Protein AF-A0AAW9X819-F1 (afdb_monomer_lite)

Radius of gyration: 40.04 Å; chains: 1; bounding box: 74×42×101 Å

InterPro domains:
  IPR003481 Flagellar hook-associated protein 2, N-terminal [PF02465] (11-106)
  IPR040026 Flagellar hook-associated protein 2 [PTHR30288] (1-108)

Foldseek 3Di:
DDDPDDPPDDPPDDVVVVVVVVVVVVVVVCVVVVVVVVVVVVVVVVVVVVVVVVVVVVVVVVVVPDLFVVQADDDDDPDPPDDDHDTSPDDDDDDDDDDDDDDDDDDDD

Structure (mmCIF, N/CA/C/O backbone):
data_AF-A0AAW9X819-F1
#
_entry.id   AF-A0AAW9X819-F1
#
loop_
_atom_site.group_PDB
_atom_site.id
_atom_site.type_symbol
_atom_site.label_atom_id
_atom_site.label_alt_id
_atom_site.label_comp_id
_atom_site.label_asym_id
_a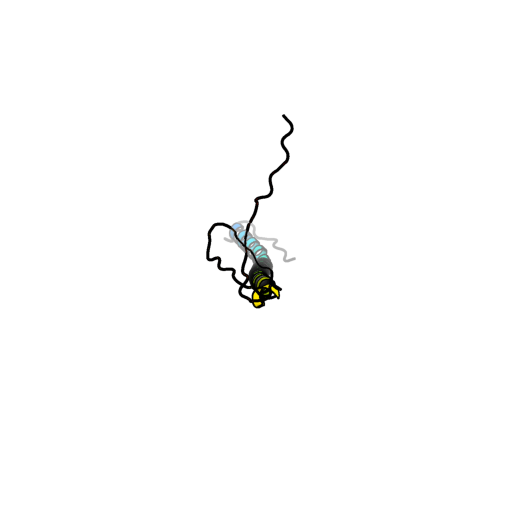tom_site.label_entity_id
_atom_site.label_seq_id
_atom_site.pdbx_PDB_ins_code
_atom_site.Cartn_x
_atom_site.Cartn_y
_atom_site.Cartn_z
_atom_site.occupancy
_atom_site.B_iso_or_equiv
_atom_site.auth_seq_id
_atom_site.auth_comp_id
_atom_site.auth_asym_id
_atom_site.auth_atom_id
_atom_site.pdbx_PDB_model_num
ATOM 1 N N . MET A 1 1 ? -42.029 4.635 48.718 1.00 41.69 1 MET A N 1
ATOM 2 C CA . MET A 1 1 ? -41.463 5.409 49.844 1.00 41.69 1 MET A CA 1
ATOM 3 C C . MET A 1 1 ? -41.736 4.648 51.127 1.00 41.69 1 MET A C 1
ATOM 5 O O . MET A 1 1 ? -42.843 4.719 51.639 1.00 41.69 1 MET A O 1
ATOM 9 N N . ALA A 1 2 ? -40.773 3.850 51.586 1.00 44.50 2 ALA A N 1
ATOM 10 C CA . ALA A 1 2 ? -40.864 3.212 52.893 1.00 44.50 2 ALA A CA 1
ATOM 11 C C . ALA A 1 2 ? -40.452 4.248 53.945 1.00 44.50 2 ALA A C 1
ATOM 13 O O . ALA A 1 2 ? -39.318 4.720 53.962 1.00 44.50 2 ALA A O 1
ATOM 14 N N . SER A 1 3 ? -41.411 4.662 54.761 1.00 50.62 3 SER A N 1
ATOM 15 C CA . SER A 1 3 ? -41.232 5.548 55.905 1.00 50.62 3 SER A CA 1
ATOM 16 C C . SER A 1 3 ? -40.375 4.867 56.978 1.00 50.62 3 SER A C 1
ATOM 18 O O . SER A 1 3 ? -40.823 3.896 57.586 1.00 50.62 3 SER A O 1
ATOM 20 N N . ILE A 1 4 ? -39.170 5.378 57.246 1.00 50.75 4 ILE A N 1
ATOM 21 C CA . ILE A 1 4 ? -38.367 4.998 58.420 1.00 50.75 4 ILE A CA 1
ATOM 22 C C . ILE A 1 4 ? -38.563 6.097 59.466 1.00 50.75 4 ILE A C 1
ATOM 24 O O . ILE A 1 4 ? -37.903 7.128 59.416 1.00 50.75 4 ILE A O 1
ATOM 28 N N . SER A 1 5 ? -39.525 5.908 60.374 1.00 49.19 5 SER A N 1
ATOM 29 C CA . SER A 1 5 ? -39.942 6.952 61.325 1.00 49.19 5 SER A CA 1
ATOM 30 C C . SER A 1 5 ? -39.484 6.743 62.774 1.00 49.19 5 SER A C 1
ATOM 32 O O . SER A 1 5 ? -39.815 7.585 63.603 1.00 49.19 5 SER A O 1
ATOM 34 N N . THR A 1 6 ? -38.761 5.681 63.150 1.00 57.16 6 THR A N 1
ATOM 35 C CA . THR A 1 6 ? -38.503 5.433 64.592 1.00 57.16 6 THR A CA 1
ATOM 36 C C . THR A 1 6 ? -37.233 4.629 64.904 1.00 57.16 6 THR A C 1
ATOM 38 O O . THR A 1 6 ? -37.302 3.596 65.565 1.00 57.16 6 THR A O 1
ATOM 41 N N . LEU A 1 7 ? -36.049 5.092 64.496 1.00 52.34 7 LEU A N 1
ATOM 42 C CA . LEU A 1 7 ? -34.784 4.565 65.043 1.00 52.34 7 LEU A CA 1
ATOM 43 C C . LEU A 1 7 ? -34.094 5.629 65.901 1.00 52.34 7 LEU A C 1
ATOM 45 O O . LEU A 1 7 ? -33.014 6.121 65.591 1.00 52.34 7 LEU A O 1
ATOM 49 N N . GLY A 1 8 ? -34.776 5.997 66.987 1.00 52.31 8 GLY A N 1
ATOM 50 C CA . GLY A 1 8 ? -34.202 6.751 68.093 1.00 52.31 8 GLY A CA 1
ATOM 51 C C . GLY A 1 8 ? -33.424 5.823 69.028 1.00 52.31 8 GLY A C 1
ATOM 52 O O . GLY A 1 8 ? -33.958 4.818 69.484 1.00 52.31 8 GLY A O 1
ATOM 53 N N . VAL A 1 9 ? -32.158 6.172 69.263 1.00 49.50 9 VAL A N 1
ATOM 54 C CA . VAL A 1 9 ? -31.335 5.900 70.458 1.00 49.50 9 VAL A CA 1
ATOM 55 C C . VAL A 1 9 ? -31.648 4.607 71.240 1.00 49.50 9 VAL A C 1
ATOM 57 O O . VAL A 1 9 ? -32.443 4.597 72.169 1.00 49.50 9 VAL A O 1
ATOM 60 N N . GLY A 1 10 ? -30.971 3.503 70.899 1.00 53.31 10 GLY A N 1
ATOM 61 C CA . GLY A 1 10 ? -30.995 2.266 71.707 1.00 53.31 10 GLY A CA 1
ATOM 62 C C . GLY A 1 10 ? -31.133 0.949 70.937 1.00 53.31 10 GLY A C 1
ATOM 63 O O . GLY A 1 10 ? -31.067 -0.115 71.540 1.00 53.31 10 GLY A O 1
ATOM 64 N N . SER A 1 11 ? -31.285 0.982 69.612 1.00 59.22 11 SER A N 1
ATOM 65 C CA . SER A 1 11 ? -31.549 -0.211 68.789 1.00 59.22 11 SER A CA 1
ATOM 66 C C . SER A 1 11 ? -30.313 -1.031 68.394 1.00 59.22 11 SER A C 1
ATOM 68 O O . SER A 1 11 ? -30.458 -2.055 67.734 1.00 59.22 11 SER A O 1
ATOM 70 N N . GLY A 1 12 ? -29.092 -0.586 68.721 1.00 57.66 12 GLY A N 1
ATOM 71 C CA . GLY A 1 12 ? -27.853 -1.232 68.255 1.00 57.66 12 GLY A CA 1
ATOM 72 C C . GLY A 1 12 ? -27.647 -1.189 66.730 1.00 57.66 12 GLY A C 1
ATOM 73 O O . GLY A 1 12 ? -26.652 -1.705 66.229 1.00 57.66 12 GLY A O 1
ATOM 74 N N . LEU A 1 13 ? -28.561 -0.555 65.987 1.00 58.06 13 LEU A N 1
ATOM 75 C CA . LEU A 1 13 ? -28.473 -0.370 64.544 1.00 58.06 13 LEU A CA 1
ATOM 76 C C . LEU A 1 13 ? -27.568 0.823 64.255 1.00 58.06 13 LEU A C 1
ATOM 78 O O . LEU A 1 13 ? -27.923 1.980 64.479 1.00 58.06 13 LEU A O 1
ATOM 82 N N . ASN A 1 14 ? -26.369 0.514 63.779 1.00 70.44 14 ASN A N 1
ATOM 83 C CA . ASN A 1 14 ? -25.374 1.497 63.399 1.00 70.44 14 ASN A CA 1
ATOM 84 C C . ASN A 1 14 ? -25.839 2.194 62.107 1.00 70.44 14 ASN A C 1
ATOM 86 O O . ASN A 1 14 ? -25.817 1.607 61.025 1.00 70.44 14 ASN A O 1
ATOM 90 N N . LEU A 1 15 ? -26.326 3.432 62.239 1.00 70.44 15 LEU A N 1
ATOM 91 C CA . LEU A 1 15 ? -26.836 4.226 61.117 1.00 70.44 15 LEU A CA 1
ATOM 92 C C . LEU A 1 15 ? -25.807 4.357 59.989 1.00 70.44 15 LEU A C 1
ATOM 94 O O . LEU A 1 15 ? -26.196 4.336 58.825 1.00 70.44 15 LEU A O 1
ATOM 98 N N . SER A 1 16 ? -24.516 4.447 60.325 1.00 74.88 16 SER A N 1
ATOM 99 C CA . SER A 1 16 ? -23.441 4.498 59.334 1.00 74.88 16 SER A CA 1
ATOM 100 C C . SER A 1 16 ? -23.422 3.230 58.486 1.00 74.88 16 SER A C 1
ATOM 102 O O . SER A 1 16 ? -23.373 3.320 57.271 1.00 74.88 16 SER A O 1
ATOM 104 N N . SER A 1 17 ? -23.609 2.051 59.087 1.00 77.94 17 SER A N 1
ATOM 105 C CA . SER A 1 17 ? -23.670 0.781 58.349 1.00 77.94 17 SER A CA 1
ATOM 106 C C . SER A 1 17 ? -24.867 0.690 57.397 1.00 77.94 17 SER A C 1
ATOM 108 O O . SER A 1 17 ? -24.770 0.085 56.330 1.00 77.94 17 SER A O 1
ATOM 110 N N . ILE A 1 18 ? -26.006 1.281 57.767 1.00 78.44 18 ILE A N 1
ATOM 111 C CA . ILE A 1 18 ? -27.196 1.345 56.905 1.00 78.44 18 ILE A CA 1
ATOM 112 C C . ILE A 1 18 ? -26.968 2.336 55.760 1.00 78.44 18 ILE A C 1
ATOM 114 O O . ILE A 1 18 ? -27.326 2.033 54.623 1.00 78.44 18 ILE A O 1
ATOM 118 N N . LEU A 1 19 ? -26.351 3.487 56.045 1.00 82.06 19 LEU A N 1
ATOM 119 C CA . LEU A 1 19 ? -25.978 4.478 55.038 1.00 82.06 19 LEU A CA 1
ATOM 120 C C . LEU A 1 19 ? -24.976 3.889 54.034 1.00 82.06 19 LEU A C 1
ATOM 122 O O . LEU A 1 19 ? -25.216 3.969 52.834 1.00 82.06 19 LEU A O 1
ATOM 126 N N . ASP A 1 20 ? -23.934 3.211 54.519 1.00 84.00 20 ASP A N 1
ATOM 127 C CA . ASP A 1 20 ? -22.930 2.526 53.699 1.00 84.00 20 ASP A CA 1
ATOM 128 C C . ASP A 1 20 ? -23.574 1.440 52.822 1.00 84.00 20 ASP A C 1
ATOM 130 O O . ASP A 1 20 ? -23.260 1.309 51.639 1.00 84.00 20 ASP A O 1
ATOM 134 N N . SER A 1 21 ? -24.521 0.677 53.380 1.00 81.69 21 SER A N 1
ATOM 135 C CA . SER A 1 21 ? -25.259 -0.357 52.641 1.00 81.69 21 SER A CA 1
ATOM 136 C C . SER A 1 21 ? -26.159 0.240 51.555 1.00 81.69 21 SER A C 1
ATOM 138 O O . SER A 1 21 ? -26.269 -0.326 50.466 1.00 81.69 21 SER A O 1
ATOM 140 N N . LEU A 1 22 ? -26.792 1.385 51.831 1.00 82.94 22 LEU A N 1
ATOM 141 C CA . LEU A 1 22 ? -27.634 2.091 50.868 1.00 82.94 22 LEU A CA 1
ATOM 142 C C . LEU A 1 22 ? -26.792 2.726 49.754 1.00 82.94 22 LEU A C 1
ATOM 144 O O . LEU A 1 22 ? -27.139 2.593 48.584 1.00 82.94 22 LEU A O 1
ATOM 148 N N . GLU A 1 23 ? -25.655 3.336 50.097 1.00 85.88 23 GLU A N 1
ATOM 149 C CA . GLU A 1 23 ? -24.704 3.888 49.130 1.00 85.88 23 GLU A CA 1
ATOM 150 C C . GLU A 1 23 ? -24.109 2.787 48.237 1.00 85.88 23 GLU A C 1
ATOM 152 O O . GLU A 1 23 ? -23.995 2.955 47.021 1.00 85.88 23 GLU A O 1
ATOM 157 N N . ALA A 1 24 ? -23.776 1.625 48.805 1.00 84.44 24 ALA A N 1
ATOM 158 C CA . ALA A 1 24 ? -23.304 0.472 48.044 1.00 84.44 24 ALA A CA 1
ATOM 159 C C . ALA A 1 24 ? -24.381 -0.085 47.095 1.00 84.44 24 ALA A C 1
ATOM 161 O O . ALA A 1 24 ? -24.071 -0.440 45.954 1.00 84.44 24 ALA A O 1
ATOM 162 N N . ALA A 1 25 ? -25.644 -0.138 47.530 1.00 82.25 25 ALA A N 1
ATOM 163 C CA . ALA A 1 25 ? -26.766 -0.567 46.696 1.00 82.25 25 ALA A CA 1
ATOM 164 C C . ALA A 1 25 ? -27.038 0.419 45.544 1.00 82.25 25 ALA A C 1
ATOM 166 O O . ALA A 1 25 ? -27.197 -0.004 44.398 1.00 82.25 25 ALA A O 1
ATOM 167 N N . GLU A 1 26 ? -27.003 1.724 45.819 1.00 82.12 26 GLU A N 1
ATOM 168 C CA . GLU A 1 26 ? -27.073 2.787 44.808 1.00 82.12 26 GLU A CA 1
ATOM 169 C C . GLU A 1 26 ? -25.939 2.647 43.778 1.00 82.12 26 GLU A C 1
ATOM 171 O O . GLU A 1 26 ? -26.200 2.556 42.576 1.00 82.12 26 GLU A O 1
ATOM 176 N N . LYS A 1 27 ? -24.684 2.500 44.231 1.00 81.69 27 LYS A N 1
ATOM 177 C CA . LYS A 1 27 ? -23.514 2.295 43.354 1.00 81.69 27 LYS A CA 1
ATOM 178 C C . LYS A 1 27 ? -23.583 1.000 42.548 1.00 81.69 27 LYS A C 1
ATOM 180 O O . LYS A 1 27 ? -23.130 0.976 41.404 1.00 81.69 27 LYS A O 1
ATOM 185 N N . SER A 1 28 ? -24.165 -0.069 43.092 1.00 84.06 28 SER A N 1
ATOM 186 C CA . SER A 1 28 ? -24.344 -1.341 42.378 1.00 84.06 28 SER A CA 1
ATOM 187 C C . SER A 1 28 ? -25.130 -1.158 41.074 1.00 84.06 28 SER A C 1
ATOM 189 O O . SER A 1 28 ? -24.806 -1.783 40.060 1.00 84.06 28 SER A O 1
ATOM 191 N N . THR A 1 29 ? -26.074 -0.214 41.054 1.00 83.81 29 THR A N 1
ATOM 192 C CA . THR A 1 29 ? -26.877 0.145 39.874 1.00 83.81 29 THR A CA 1
ATOM 193 C C . THR A 1 29 ? -26.033 0.705 38.717 1.00 83.81 29 THR A C 1
ATOM 195 O O . THR A 1 29 ? -26.434 0.596 37.560 1.00 83.81 29 THR A O 1
ATOM 198 N N . LEU A 1 30 ? -24.825 1.226 38.981 1.00 86.62 30 LEU A N 1
ATOM 199 C CA . LEU A 1 30 ? -23.882 1.692 37.950 1.00 86.62 30 LEU A CA 1
ATOM 200 C C . LEU A 1 30 ? -23.090 0.552 37.291 1.00 86.62 30 LEU A C 1
ATOM 202 O O . LEU A 1 30 ? -22.626 0.694 36.159 1.00 86.62 30 LEU A O 1
ATOM 206 N N . THR A 1 31 ? -22.970 -0.602 37.951 1.00 89.50 31 THR A N 1
ATOM 207 C CA . THR A 1 31 ? -22.260 -1.788 37.441 1.00 89.50 31 THR A CA 1
ATOM 208 C C . THR A 1 31 ? -22.653 -2.191 36.010 1.00 89.50 31 THR A C 1
ATOM 210 O O . THR A 1 31 ? -21.746 -2.434 35.207 1.00 89.50 31 THR A O 1
ATOM 213 N N . PRO A 1 32 ? -23.947 -2.290 35.630 1.00 90.25 32 PRO A N 1
ATOM 214 C CA . PRO A 1 32 ? -24.326 -2.604 34.251 1.00 90.25 32 PRO A CA 1
ATOM 215 C C . PRO A 1 32 ? -23.833 -1.555 33.248 1.00 90.25 32 PRO A C 1
ATOM 217 O O . PRO A 1 32 ? -23.366 -1.930 32.175 1.00 90.25 32 PRO A O 1
ATOM 220 N N . ILE A 1 33 ? -23.854 -0.266 33.605 1.00 91.00 33 ILE A N 1
ATOM 221 C CA . ILE A 1 33 ? -23.374 0.822 32.740 1.00 91.00 33 ILE A CA 1
ATOM 222 C C . ILE A 1 33 ? -21.861 0.703 32.538 1.00 91.00 33 ILE A C 1
ATOM 224 O O . ILE A 1 33 ? -21.393 0.724 31.400 1.00 91.00 33 ILE A O 1
ATOM 228 N N . SER A 1 34 ? -21.092 0.488 33.609 1.00 90.19 34 SER A N 1
ATOM 229 C CA . SER A 1 34 ? -19.642 0.273 33.510 1.00 90.19 34 SER A CA 1
ATOM 230 C C . SER A 1 34 ? -19.298 -0.980 32.698 1.00 90.19 34 SER A C 1
ATOM 232 O O . SER A 1 34 ? -18.368 -0.961 31.893 1.00 90.19 34 SER A O 1
ATOM 234 N N . LYS A 1 35 ? -20.068 -2.068 32.838 1.00 92.50 35 LYS A N 1
ATOM 235 C CA . LYS A 1 35 ? -19.909 -3.272 32.003 1.00 92.50 35 LYS A CA 1
ATOM 236 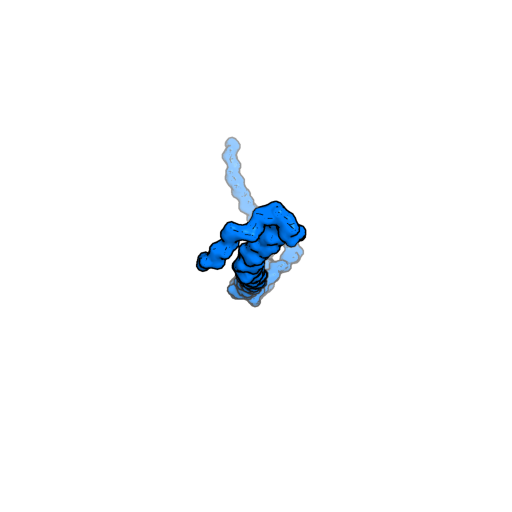C C . LYS A 1 35 ? -20.195 -2.984 30.528 1.00 92.50 35 LYS A C 1
ATOM 238 O O . LYS A 1 35 ? -19.438 -3.435 29.667 1.00 92.50 35 LYS A O 1
ATOM 243 N N . GLN A 1 36 ? -21.247 -2.220 30.234 1.00 93.12 36 GLN A N 1
ATOM 244 C CA . GLN A 1 36 ? -21.592 -1.809 28.874 1.00 93.12 36 GLN A CA 1
ATOM 245 C C . GLN A 1 36 ? -20.473 -0.959 28.257 1.00 93.12 36 GLN A C 1
ATOM 247 O O . GLN A 1 36 ? -20.054 -1.220 27.130 1.00 93.12 36 GLN A O 1
ATOM 252 N N . GLN A 1 37 ? -19.948 0.008 29.015 1.00 93.94 37 GLN A N 1
ATOM 253 C CA . GLN A 1 37 ? -18.831 0.856 28.603 1.00 93.94 37 GLN A CA 1
ATOM 254 C C . GLN A 1 37 ? -17.599 0.013 28.265 1.00 93.94 37 GLN A C 1
ATOM 256 O O . GLN A 1 37 ? -17.071 0.130 27.163 1.00 93.94 37 GLN A O 1
ATOM 261 N N . SER A 1 38 ? -17.186 -0.889 29.158 1.00 94.44 38 SER A N 1
ATOM 262 C CA . SER A 1 38 ? -16.054 -1.789 28.911 1.00 94.44 38 SER A C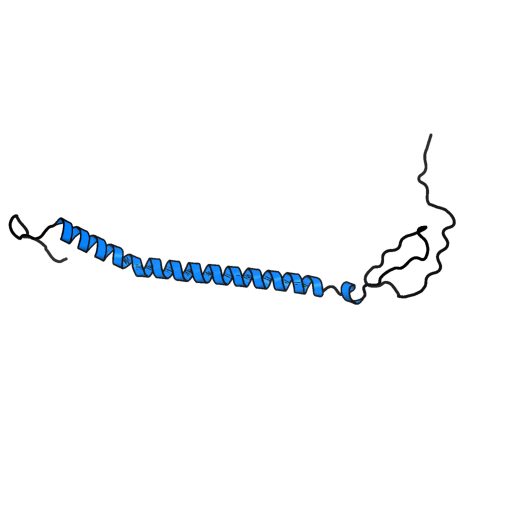A 1
ATOM 263 C C . SER A 1 38 ? -16.267 -2.664 27.674 1.00 94.44 38 SER A C 1
ATOM 265 O O . SER A 1 38 ? -15.345 -2.838 26.878 1.00 94.44 38 SER A O 1
ATOM 267 N N . SER A 1 39 ? -17.486 -3.177 27.463 1.00 95.06 39 SER A N 1
ATOM 268 C CA . SER A 1 39 ? -17.821 -3.964 26.270 1.00 95.06 39 SER A CA 1
ATOM 269 C C . SER A 1 39 ? -17.707 -3.140 24.984 1.00 95.06 39 SER A C 1
ATOM 271 O O . SER A 1 39 ? -17.125 -3.607 24.004 1.00 95.06 39 SER A O 1
ATOM 273 N N . TYR A 1 40 ? -18.217 -1.906 24.974 1.00 94.88 40 TYR A N 1
ATOM 274 C CA . TYR A 1 40 ? -18.113 -1.029 23.809 1.00 94.88 40 TYR A CA 1
ATOM 275 C C . TYR A 1 40 ? -16.682 -0.573 23.541 1.00 94.88 40 TYR A C 1
ATOM 277 O O . TYR A 1 40 ? -16.267 -0.593 22.386 1.00 94.88 40 TYR A O 1
ATOM 285 N N . THR A 1 41 ? -15.903 -0.249 24.574 1.00 94.25 41 THR A N 1
ATOM 286 C CA . THR A 1 41 ? -14.477 0.065 24.421 1.00 94.25 41 THR A CA 1
ATOM 287 C C . THR A 1 41 ? -13.715 -1.127 23.846 1.00 94.25 41 THR A C 1
ATOM 289 O O . THR A 1 41 ? -12.945 -0.956 22.906 1.00 94.25 41 THR A O 1
ATOM 292 N N . ALA A 1 42 ? -13.972 -2.348 24.327 1.00 94.88 42 ALA A N 1
ATOM 293 C CA . ALA A 1 42 ? -13.350 -3.552 23.777 1.00 94.88 42 ALA A CA 1
ATOM 294 C C . ALA A 1 42 ? -13.716 -3.771 22.298 1.00 94.88 42 ALA A C 1
ATOM 296 O O . ALA A 1 42 ? -12.839 -4.056 21.482 1.00 94.88 42 ALA A O 1
ATOM 297 N N . LYS A 1 43 ? -14.993 -3.583 21.930 1.00 93.62 43 LYS A N 1
ATOM 298 C CA . LYS A 1 43 ? -15.441 -3.648 20.529 1.00 93.62 43 LYS A CA 1
ATOM 299 C C . LYS A 1 43 ? -14.770 -2.580 19.669 1.00 93.62 43 LYS A C 1
ATOM 301 O O . LYS A 1 43 ? -14.320 -2.894 18.574 1.00 93.62 43 LYS A O 1
ATOM 306 N N . LEU A 1 44 ? -14.680 -1.343 20.155 1.00 95.38 44 LEU A N 1
ATOM 307 C CA . LEU A 1 44 ? -14.029 -0.246 19.443 1.00 95.38 44 LEU A CA 1
ATOM 308 C C . LEU A 1 44 ? -12.550 -0.550 19.191 1.00 95.38 44 LEU A C 1
ATOM 310 O O . LEU A 1 44 ? -12.090 -0.403 18.062 1.00 95.38 44 LEU A O 1
ATOM 314 N N . SER A 1 45 ? -11.829 -1.034 20.203 1.00 94.88 45 SER A N 1
ATOM 315 C CA . SER A 1 45 ? -10.434 -1.454 20.053 1.00 94.88 45 SER A CA 1
ATOM 316 C C . SER A 1 45 ? -10.290 -2.583 19.034 1.00 94.88 45 SER A C 1
ATOM 318 O O . SER A 1 45 ? -9.427 -2.504 18.165 1.00 94.88 45 SER A O 1
ATOM 320 N N . ALA A 1 46 ? -11.172 -3.588 19.072 1.00 95.12 46 ALA A N 1
ATOM 321 C CA . ALA A 1 46 ? -11.165 -4.681 18.101 1.00 95.12 46 ALA A CA 1
ATOM 322 C C . ALA A 1 46 ? -11.416 -4.188 16.663 1.00 95.12 46 ALA A C 1
ATOM 324 O O . ALA A 1 46 ? -10.710 -4.598 15.741 1.00 95.12 46 ALA A O 1
ATOM 325 N N . TYR A 1 47 ? -12.363 -3.264 16.464 1.00 95.94 47 TYR A N 1
ATOM 326 C CA . TYR A 1 47 ? -12.575 -2.619 15.165 1.00 95.94 47 TYR A CA 1
ATOM 327 C C . TYR A 1 47 ? -11.376 -1.773 14.732 1.00 95.94 47 TYR A C 1
ATOM 329 O O . TYR A 1 47 ? -11.032 -1.776 13.553 1.00 95.94 47 TYR A O 1
ATOM 337 N N . GLY A 1 48 ? -10.715 -1.087 15.668 1.00 95.69 48 GLY A N 1
ATOM 338 C CA . GLY A 1 48 ? -9.477 -0.355 15.412 1.00 95.69 48 GLY A CA 1
ATOM 339 C C . GLY A 1 48 ? -8.371 -1.275 14.898 1.00 95.69 48 GLY A C 1
ATOM 340 O O . GLY A 1 48 ? -7.792 -1.011 13.849 1.00 95.69 48 GLY A O 1
ATOM 341 N N . THR A 1 49 ? -8.144 -2.405 15.571 1.00 96.31 49 THR A N 1
ATOM 342 C CA . THR A 1 49 ? -7.178 -3.422 15.130 1.00 96.31 49 THR A CA 1
ATOM 343 C C . THR A 1 49 ? -7.531 -3.989 13.755 1.00 96.31 49 THR A C 1
ATOM 345 O O . THR A 1 49 ? -6.657 -4.090 12.895 1.00 96.31 49 THR A O 1
ATOM 348 N N . LEU A 1 50 ? -8.805 -4.318 13.512 1.00 95.56 50 LEU A N 1
ATOM 349 C CA . LEU A 1 50 ? -9.258 -4.810 12.210 1.00 95.56 50 LEU A CA 1
ATOM 350 C C . LEU A 1 50 ? -9.034 -3.772 11.102 1.00 95.56 50 LEU A C 1
ATOM 352 O O . LEU A 1 50 ? -8.547 -4.120 10.028 1.00 95.56 50 LEU A O 1
ATOM 356 N N . LYS A 1 51 ? -9.351 -2.500 11.364 1.00 95.94 51 LYS A N 1
ATOM 357 C CA . LYS A 1 51 ? -9.115 -1.395 10.430 1.00 95.94 51 LYS A CA 1
ATOM 358 C C . LYS A 1 51 ? -7.635 -1.279 10.083 1.00 95.94 51 LYS A C 1
ATOM 360 O O . LYS A 1 51 ? -7.309 -1.251 8.904 1.00 95.94 51 LYS A O 1
ATOM 365 N N . SER A 1 52 ? -6.745 -1.299 11.073 1.00 95.88 52 SER A N 1
ATOM 366 C CA . SER A 1 52 ? -5.299 -1.245 10.825 1.00 95.88 52 SER A CA 1
ATOM 367 C C . SER A 1 52 ? -4.794 -2.441 10.008 1.00 95.88 52 SER A C 1
ATOM 369 O O . SER A 1 52 ? -3.952 -2.278 9.121 1.00 95.88 52 SER A O 1
ATOM 371 N N . ALA A 1 53 ? -5.326 -3.642 10.254 1.00 95.75 53 ALA A N 1
ATOM 372 C CA . ALA A 1 53 ? -4.991 -4.824 9.463 1.00 95.75 53 ALA A CA 1
ATOM 373 C C . ALA A 1 53 ? -5.473 -4.693 8.007 1.00 95.75 53 ALA A C 1
ATOM 375 O O . ALA A 1 53 ? -4.726 -4.999 7.077 1.00 95.75 53 ALA A O 1
ATOM 376 N N . LEU A 1 54 ? -6.689 -4.180 7.798 1.00 96.38 54 LEU A N 1
ATOM 377 C CA . LEU A 1 54 ? -7.240 -3.915 6.467 1.00 96.38 54 LEU A CA 1
ATOM 378 C C . LEU A 1 54 ? -6.474 -2.818 5.724 1.00 96.38 54 LEU A C 1
ATOM 380 O O . LEU A 1 54 ? -6.214 -2.974 4.537 1.00 96.38 54 LEU A O 1
ATOM 384 N N . GLU A 1 55 ? -6.070 -1.744 6.399 1.00 96.88 55 GLU A N 1
ATOM 385 C CA . GLU A 1 55 ? -5.236 -0.683 5.818 1.00 96.88 55 GLU A CA 1
ATOM 386 C C . GLU A 1 55 ? -3.866 -1.219 5.388 1.00 96.88 55 GLU A C 1
ATOM 388 O O . GLU A 1 55 ? -3.382 -0.911 4.295 1.00 96.88 55 GLU A O 1
ATOM 393 N N . SER A 1 56 ? -3.258 -2.083 6.206 1.00 95.94 56 SER A N 1
ATOM 394 C CA . SER A 1 56 ? -1.995 -2.747 5.862 1.00 95.94 56 SER A CA 1
ATOM 395 C C . SER A 1 56 ? -2.156 -3.642 4.632 1.00 95.94 56 SER A C 1
ATOM 397 O O . SER A 1 56 ? -1.356 -3.577 3.698 1.00 95.94 56 SER A O 1
ATOM 399 N N . PHE A 1 57 ? -3.232 -4.432 4.587 1.00 95.81 57 PHE A N 1
ATOM 400 C CA . PHE A 1 57 ? -3.558 -5.262 3.430 1.00 95.81 57 PHE A CA 1
ATOM 401 C C . PHE A 1 57 ? -3.831 -4.422 2.175 1.00 95.81 57 PHE A C 1
ATOM 403 O O . PHE A 1 57 ? -3.294 -4.714 1.109 1.00 95.81 57 PHE A O 1
ATOM 410 N N . GLN A 1 58 ? -4.610 -3.347 2.295 1.00 95.62 58 GLN A N 1
ATOM 411 C CA . GLN A 1 58 ? -4.897 -2.427 1.198 1.00 95.62 58 GLN A CA 1
ATOM 412 C C . GLN A 1 58 ? -3.612 -1.801 0.651 1.00 95.62 58 GLN A C 1
ATOM 414 O O . GLN A 1 58 ? -3.448 -1.706 -0.567 1.00 95.62 58 GLN A O 1
ATOM 419 N N . THR A 1 59 ? -2.692 -1.409 1.532 1.00 95.50 59 THR A N 1
ATOM 420 C CA . THR A 1 59 ? -1.389 -0.852 1.153 1.00 95.50 59 THR A CA 1
ATOM 421 C C . THR A 1 59 ? -0.576 -1.872 0.361 1.00 95.50 59 THR A C 1
ATOM 423 O O . THR A 1 59 ? -0.113 -1.565 -0.738 1.00 95.50 59 THR A O 1
ATOM 426 N N . ALA A 1 60 ? -0.469 -3.108 0.858 1.00 94.12 60 ALA A N 1
ATOM 427 C CA . ALA A 1 60 ? 0.229 -4.189 0.164 1.00 94.12 60 ALA A CA 1
ATOM 428 C C . ALA A 1 60 ? -0.406 -4.510 -1.201 1.00 94.12 60 ALA A C 1
ATOM 430 O O . ALA A 1 60 ? 0.294 -4.620 -2.206 1.00 94.12 60 ALA A O 1
ATOM 431 N N . ASN A 1 61 ? -1.736 -4.584 -1.266 1.00 93.94 61 ASN A N 1
ATOM 432 C CA . ASN A 1 61 ? -2.462 -4.817 -2.511 1.00 93.94 61 ASN A CA 1
ATOM 433 C C . ASN A 1 61 ? -2.262 -3.672 -3.516 1.00 93.94 61 ASN A C 1
ATOM 435 O O . ASN A 1 61 ? -2.078 -3.915 -4.703 1.00 93.94 61 ASN A O 1
ATOM 439 N N . THR A 1 62 ? -2.250 -2.420 -3.054 1.00 93.69 62 THR A N 1
ATOM 440 C CA . THR A 1 62 ? -2.009 -1.249 -3.914 1.00 93.69 62 THR A CA 1
ATOM 441 C C . THR A 1 62 ? -0.584 -1.233 -4.462 1.00 93.69 62 THR A C 1
ATOM 443 O O . THR A 1 62 ? -0.378 -0.861 -5.616 1.00 93.69 62 THR A O 1
ATOM 446 N N . ALA A 1 63 ? 0.395 -1.653 -3.656 1.00 91.94 63 ALA A N 1
ATOM 447 C CA . ALA A 1 63 ? 1.775 -1.808 -4.099 1.00 91.94 63 ALA A CA 1
ATOM 448 C C . ALA A 1 63 ? 1.914 -2.913 -5.160 1.00 91.94 63 ALA A C 1
ATOM 450 O O . ALA A 1 63 ? 2.626 -2.726 -6.143 1.00 91.94 63 ALA A O 1
ATOM 451 N N . LEU A 1 64 ? 1.197 -4.031 -4.997 1.00 91.69 64 LEU A N 1
ATOM 452 C CA . LEU A 1 64 ? 1.213 -5.145 -5.946 1.00 91.69 64 LEU A CA 1
ATOM 453 C C . LEU A 1 64 ? 0.426 -4.854 -7.235 1.00 91.69 64 LEU A C 1
ATOM 455 O O . LEU A 1 64 ? 0.785 -5.350 -8.296 1.00 91.69 64 LEU A O 1
ATOM 459 N N . ASN A 1 65 ? -0.616 -4.023 -7.180 1.00 91.38 65 ASN A N 1
ATOM 460 C CA . ASN A 1 65 ? -1.475 -3.689 -8.325 1.00 91.38 65 ASN A CA 1
ATOM 461 C C . ASN A 1 65 ? -0.843 -2.667 -9.297 1.00 91.38 65 ASN A C 1
ATOM 463 O O . ASN A 1 65 ? -1.525 -1.878 -9.950 1.00 91.38 65 ASN A O 1
ATOM 467 N N . LYS A 1 66 ? 0.485 -2.619 -9.373 1.00 87.19 66 LYS A N 1
ATOM 468 C CA . LYS A 1 66 ? 1.211 -1.778 -10.324 1.00 87.19 66 LYS A CA 1
ATOM 469 C C . LYS A 1 66 ? 1.608 -2.644 -11.511 1.00 87.19 66 LYS A C 1
ATOM 471 O O . LYS A 1 66 ? 2.457 -3.514 -11.372 1.00 87.19 66 LYS A O 1
ATOM 476 N N . ALA A 1 67 ? 1.019 -2.395 -12.681 1.00 83.00 67 ALA A N 1
ATOM 477 C CA . ALA A 1 67 ? 1.353 -3.137 -13.901 1.00 83.00 67 ALA A CA 1
ATOM 478 C C . ALA A 1 67 ? 2.864 -3.089 -14.212 1.00 83.00 67 ALA A C 1
ATOM 480 O O . ALA A 1 67 ? 3.449 -4.113 -14.558 1.00 83.00 67 ALA A O 1
ATOM 481 N N . ASP A 1 68 ? 3.498 -1.938 -13.960 1.00 82.81 68 ASP A N 1
ATOM 482 C CA . ASP A 1 68 ? 4.937 -1.717 -14.145 1.00 82.81 68 ASP A CA 1
ATOM 483 C C . ASP A 1 68 ? 5.825 -2.676 -13.341 1.00 82.81 68 ASP A C 1
ATOM 485 O O . ASP A 1 68 ? 6.954 -2.929 -13.750 1.00 82.81 68 ASP A O 1
ATOM 489 N N . LEU A 1 69 ? 5.346 -3.227 -12.214 1.00 84.50 69 LEU A N 1
ATOM 490 C CA . LEU A 1 69 ? 6.111 -4.215 -11.443 1.00 84.50 69 LEU A CA 1
ATOM 491 C C . LEU A 1 69 ? 6.339 -5.503 -12.246 1.00 84.50 69 LEU A C 1
ATOM 493 O O . LEU A 1 69 ? 7.374 -6.145 -12.093 1.00 84.50 69 LEU A O 1
ATOM 497 N N . PHE A 1 70 ? 5.385 -5.879 -13.099 1.00 85.06 70 PHE A N 1
ATOM 498 C CA . PHE A 1 70 ? 5.419 -7.133 -13.857 1.00 85.06 70 PHE A CA 1
ATOM 499 C C . PHE A 1 70 ? 6.130 -7.000 -15.204 1.00 85.06 70 PHE A C 1
ATOM 501 O O . PHE A 1 70 ? 6.535 -7.998 -15.793 1.00 85.06 70 PHE A O 1
ATOM 508 N N . THR A 1 71 ? 6.293 -5.772 -15.686 1.00 85.25 71 THR A N 1
ATOM 509 C CA . THR A 1 71 ? 7.007 -5.436 -16.923 1.00 85.25 71 THR A CA 1
ATOM 510 C C . THR A 1 71 ? 8.328 -4.716 -16.653 1.00 85.25 71 THR A C 1
ATOM 512 O O . THR A 1 71 ? 8.982 -4.231 -17.580 1.00 85.25 71 THR A O 1
ATOM 515 N N . ALA A 1 72 ? 8.740 -4.644 -15.385 1.00 84.12 72 ALA A N 1
ATOM 516 C CA . ALA A 1 72 ? 10.009 -4.071 -14.981 1.00 84.12 72 ALA A CA 1
ATOM 517 C C . ALA A 1 72 ? 11.168 -4.820 -15.649 1.00 84.12 72 ALA A C 1
ATOM 519 O O . ALA A 1 72 ? 11.242 -6.048 -15.645 1.00 84.12 72 ALA A O 1
ATOM 520 N N . THR A 1 73 ? 12.106 -4.061 -16.203 1.00 84.94 73 THR A N 1
ATOM 521 C CA . THR A 1 73 ? 13.336 -4.589 -16.799 1.00 84.94 73 THR A CA 1
ATOM 522 C C . THR A 1 73 ? 14.532 -4.032 -16.047 1.00 84.94 73 THR A C 1
ATOM 524 O O . THR A 1 73 ? 14.500 -2.894 -15.588 1.00 84.94 73 THR A O 1
ATOM 527 N N . SER A 1 74 ? 15.601 -4.811 -15.913 1.00 83.88 74 SER A N 1
ATOM 528 C CA . SER A 1 74 ? 16.863 -4.323 -15.353 1.00 83.88 74 SER A CA 1
ATOM 529 C C . SER A 1 74 ? 17.839 -3.982 -16.469 1.00 83.88 74 SER A C 1
ATOM 531 O O . SER A 1 74 ? 17.931 -4.694 -17.469 1.00 83.88 74 SER A O 1
ATOM 533 N N . THR A 1 75 ? 18.588 -2.898 -16.290 1.00 86.62 75 THR A N 1
ATOM 534 C CA . THR A 1 75 ? 19.663 -2.507 -17.199 1.00 86.62 75 THR A CA 1
ATOM 535 C C . THR A 1 75 ? 20.993 -3.061 -16.704 1.00 86.62 75 THR A C 1
ATOM 537 O O . THR A 1 75 ? 21.264 -3.152 -15.508 1.00 86.62 75 THR A O 1
ATOM 540 N N . THR A 1 76 ? 21.852 -3.460 -17.633 1.00 85.50 76 THR A N 1
ATOM 541 C CA . THR A 1 76 ? 23.239 -3.825 -17.340 1.00 85.50 76 THR A CA 1
ATOM 542 C C . THR A 1 76 ? 24.110 -3.191 -18.407 1.00 85.50 76 THR A C 1
ATOM 544 O O . THR A 1 76 ? 23.864 -3.382 -19.598 1.00 85.50 76 THR A O 1
ATOM 547 N N . SER A 1 77 ? 25.097 -2.407 -17.979 1.00 86.56 77 SER A N 1
ATOM 548 C CA . SER A 1 77 ? 26.044 -1.742 -18.872 1.00 86.56 77 SER A CA 1
ATOM 549 C C . SER A 1 77 ? 27.403 -2.422 -18.791 1.00 86.56 77 SER A C 1
ATOM 551 O O . SER A 1 77 ? 27.840 -2.837 -17.720 1.00 86.56 77 SER A O 1
ATOM 553 N N . SER A 1 78 ? 28.087 -2.508 -19.928 1.00 84.69 78 SER A N 1
ATOM 554 C CA . SER A 1 78 ? 29.467 -2.988 -20.016 1.00 84.69 78 SER A CA 1
ATOM 555 C C . SER A 1 78 ? 30.506 -1.897 -19.730 1.00 84.69 78 SER A C 1
ATOM 557 O O . SER A 1 78 ? 31.697 -2.190 -19.733 1.00 84.69 78 SER A O 1
ATOM 559 N N . SER A 1 79 ? 30.089 -0.641 -19.533 1.00 85.31 79 SER A N 1
ATOM 560 C CA . SER A 1 79 ? 30.982 0.497 -19.284 1.00 85.31 79 SER A CA 1
ATOM 561 C C . SER A 1 79 ? 30.370 1.492 -18.299 1.00 85.31 79 SER A C 1
ATOM 563 O O . SER A 1 79 ? 29.161 1.717 -18.304 1.00 85.31 79 SER A O 1
ATOM 565 N N . SER A 1 80 ? 31.217 2.134 -17.490 1.00 87.00 80 SER A N 1
ATOM 566 C CA . SER A 1 80 ? 30.838 3.236 -16.594 1.00 87.00 80 SER A CA 1
ATOM 567 C C . SER A 1 80 ? 30.626 4.571 -17.320 1.00 87.00 80 SER A C 1
ATOM 569 O O . SER A 1 80 ? 30.232 5.547 -16.689 1.00 87.00 80 SER A O 1
ATOM 571 N N . ALA A 1 81 ? 30.863 4.625 -18.636 1.00 87.50 81 ALA A N 1
ATOM 572 C CA . ALA A 1 81 ? 30.710 5.834 -19.448 1.00 87.50 81 ALA A CA 1
ATOM 573 C C . ALA A 1 81 ? 29.258 6.342 -19.548 1.00 87.50 81 ALA A C 1
ATOM 575 O O . ALA A 1 81 ? 29.042 7.503 -19.887 1.00 87.50 81 ALA A O 1
ATOM 576 N N . PHE A 1 82 ? 28.265 5.493 -19.268 1.00 88.69 82 PHE A N 1
ATOM 577 C CA . PHE A 1 82 ? 26.859 5.882 -19.200 1.00 88.69 82 PHE A CA 1
ATOM 578 C C . PHE A 1 82 ? 26.090 5.003 -18.209 1.00 88.69 82 PHE A C 1
ATOM 580 O O . PHE A 1 82 ? 26.484 3.875 -17.907 1.00 88.69 82 PHE A O 1
ATOM 587 N N . SER A 1 83 ? 24.948 5.508 -17.751 1.00 89.69 83 SER A N 1
ATOM 588 C CA . SER A 1 83 ? 23.935 4.743 -17.028 1.00 89.69 83 SER A CA 1
ATOM 589 C C . SER A 1 83 ? 22.596 4.836 -17.759 1.00 89.69 83 SER A C 1
ATOM 591 O O . SER A 1 83 ? 22.362 5.757 -18.542 1.00 89.69 83 SER A O 1
ATOM 593 N N . ALA A 1 84 ? 21.728 3.851 -17.539 1.00 88.06 84 ALA A N 1
ATOM 594 C CA . ALA A 1 84 ? 20.389 3.825 -18.113 1.00 88.06 84 ALA A CA 1
ATOM 595 C C . ALA A 1 84 ? 19.394 3.300 -17.080 1.00 88.06 84 ALA A C 1
ATOM 597 O O . ALA A 1 84 ? 19.684 2.337 -16.367 1.00 88.06 84 ALA A O 1
ATOM 598 N N . THR A 1 85 ? 18.216 3.909 -17.035 1.00 89.00 85 THR A N 1
ATOM 599 C CA . THR A 1 85 ? 17.065 3.445 -16.260 1.00 89.00 85 THR A CA 1
ATOM 600 C C . THR A 1 85 ? 15.931 3.084 -17.212 1.00 89.00 85 THR A C 1
ATOM 602 O O . THR A 1 85 ? 15.843 3.592 -18.329 1.00 89.00 85 THR A O 1
ATOM 605 N N . THR A 1 86 ? 15.078 2.165 -16.784 1.00 86.19 86 THR A N 1
ATOM 606 C CA . THR A 1 86 ? 13.949 1.645 -17.559 1.00 86.19 86 THR A CA 1
ATOM 607 C C . THR A 1 86 ? 12.643 1.968 -16.852 1.00 86.19 86 THR A C 1
ATOM 609 O O . THR A 1 86 ? 12.589 2.136 -15.633 1.00 86.19 86 THR A O 1
ATOM 612 N N . THR A 1 87 ? 11.575 2.046 -17.635 1.00 84.12 87 THR A N 1
ATOM 613 C CA . THR A 1 87 ? 10.195 2.101 -17.143 1.00 84.12 87 THR A CA 1
ATOM 614 C C . THR A 1 87 ? 9.477 0.795 -17.496 1.00 84.12 87 THR A C 1
ATOM 616 O O . THR A 1 87 ? 10.028 -0.044 -18.215 1.00 84.12 87 THR A O 1
ATOM 619 N N . GLY A 1 88 ? 8.237 0.617 -17.025 1.00 75.88 88 GLY A N 1
ATOM 620 C CA . GLY A 1 88 ? 7.425 -0.593 -17.228 1.00 75.88 88 GLY A CA 1
ATOM 621 C C . GLY A 1 88 ? 7.022 -0.901 -18.680 1.00 75.88 88 GLY A C 1
ATO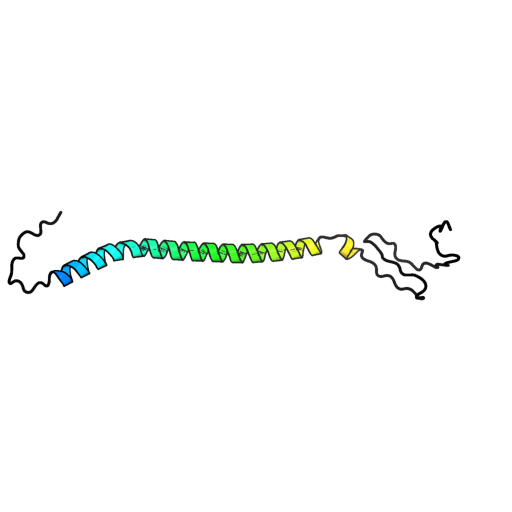M 622 O O . GLY A 1 88 ? 6.139 -1.715 -18.921 1.00 75.88 88 GLY A O 1
ATOM 623 N N . SER A 1 89 ? 7.607 -0.255 -19.685 1.00 80.44 89 SER A N 1
ATOM 624 C CA . SER A 1 89 ? 7.352 -0.562 -21.104 1.00 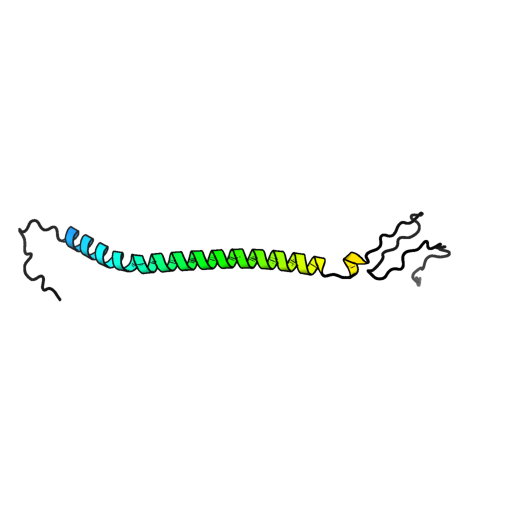80.44 89 SER A CA 1
ATOM 625 C C . SER A 1 89 ? 8.633 -0.641 -21.932 1.00 80.44 89 SER A C 1
ATOM 627 O O . SER A 1 89 ? 8.591 -0.568 -23.159 1.00 80.44 89 SER A O 1
ATOM 629 N N . ALA A 1 90 ? 9.789 -0.769 -21.278 1.00 85.44 90 ALA A N 1
ATOM 630 C CA . ALA A 1 90 ? 11.057 -0.896 -21.977 1.00 85.44 90 ALA A CA 1
ATOM 631 C C . ALA A 1 90 ? 11.144 -2.233 -22.734 1.00 85.44 90 ALA A C 1
ATOM 633 O O . ALA A 1 90 ? 10.873 -3.303 -22.190 1.00 85.44 90 ALA A O 1
ATOM 634 N N . ILE A 1 91 ? 11.557 -2.166 -24.000 1.00 86.44 91 ILE A N 1
ATOM 635 C CA . ILE A 1 91 ? 11.723 -3.343 -24.854 1.00 86.44 91 ILE A CA 1
ATOM 636 C C . ILE A 1 91 ? 13.042 -4.027 -24.497 1.00 86.44 91 ILE A C 1
ATOM 638 O O . ILE A 1 91 ? 14.118 -3.436 -24.644 1.00 86.44 91 ILE A O 1
ATOM 642 N N . ALA A 1 92 ? 12.960 -5.287 -24.070 1.00 86.94 92 ALA A N 1
ATOM 643 C CA . ALA A 1 92 ? 14.130 -6.103 -23.780 1.00 86.94 92 ALA A CA 1
ATOM 644 C C . ALA A 1 92 ? 14.980 -6.306 -25.045 1.00 86.94 92 ALA A C 1
ATOM 646 O O . ALA A 1 92 ? 14.489 -6.747 -26.083 1.00 86.94 92 ALA A O 1
ATOM 647 N N . GLY A 1 93 ? 16.271 -5.996 -24.953 1.00 87.69 93 GLY A N 1
ATOM 648 C CA . GLY A 1 93 ? 17.187 -6.106 -26.080 1.00 87.69 93 GLY A CA 1
ATOM 649 C C . GLY A 1 93 ? 18.612 -5.711 -25.719 1.00 87.69 93 GLY A C 1
ATOM 650 O O . GLY A 1 93 ? 18.868 -5.131 -24.662 1.00 87.69 93 GLY A O 1
ATOM 651 N N . LYS A 1 94 ? 19.551 -6.036 -26.611 1.00 89.12 94 LYS A N 1
ATOM 652 C CA . LYS A 1 94 ? 20.928 -5.540 -26.537 1.00 89.12 94 LYS A CA 1
ATOM 653 C C . LYS A 1 94 ? 21.033 -4.277 -27.380 1.00 89.12 94 LYS A C 1
ATOM 655 O O . LYS A 1 94 ? 20.797 -4.329 -28.583 1.00 89.12 94 LYS A O 1
ATOM 660 N N . TYR A 1 95 ? 21.410 -3.173 -26.747 1.00 89.75 95 TYR A N 1
ATOM 661 C CA . TYR A 1 95 ? 21.575 -1.882 -27.407 1.00 89.75 95 TYR A CA 1
ATOM 662 C C . TYR A 1 95 ? 23.058 -1.516 -27.442 1.00 89.75 95 TYR A C 1
ATOM 664 O O . TYR A 1 95 ? 23.701 -1.412 -26.398 1.00 89.75 95 TYR A O 1
ATOM 672 N N . THR A 1 96 ? 23.603 -1.327 -28.644 1.00 90.75 96 THR A N 1
ATOM 673 C CA . THR A 1 96 ? 24.968 -0.823 -28.831 1.00 90.75 96 THR A CA 1
ATOM 674 C C . THR A 1 96 ? 24.935 0.697 -28.815 1.00 90.75 96 THR A C 1
ATOM 676 O O . THR A 1 96 ? 24.328 1.315 -29.687 1.00 90.75 96 THR A O 1
ATOM 679 N N . ILE A 1 97 ? 25.584 1.296 -27.819 1.00 88.56 97 ILE A N 1
ATOM 680 C CA . ILE A 1 97 ? 25.589 2.743 -27.598 1.00 88.56 97 ILE A CA 1
ATOM 681 C C . ILE A 1 97 ? 27.014 3.268 -27.781 1.00 88.56 97 ILE A C 1
ATOM 683 O O . ILE A 1 97 ? 27.956 2.723 -27.207 1.00 88.56 97 ILE A O 1
ATOM 687 N N . SER A 1 98 ? 27.158 4.333 -28.572 1.00 91.00 98 SER A N 1
ATOM 688 C CA . SER A 1 98 ? 28.410 5.071 -28.759 1.00 91.00 98 SER A CA 1
ATOM 689 C C . SER A 1 98 ? 28.197 6.529 -28.363 1.00 91.00 98 SER A C 1
ATOM 691 O O . SER A 1 98 ? 27.275 7.175 -28.861 1.00 91.00 98 SER A O 1
ATOM 693 N N . VAL A 1 99 ? 29.029 7.039 -27.455 1.00 89.94 99 VAL A N 1
ATOM 694 C CA . VAL A 1 99 ? 28.973 8.424 -26.967 1.00 89.94 99 VAL A CA 1
ATOM 695 C C . VAL A 1 99 ? 30.126 9.194 -27.601 1.00 89.94 99 VAL A C 1
ATOM 697 O O . VAL A 1 99 ? 31.284 8.931 -27.291 1.00 89.94 99 VAL A O 1
ATOM 700 N N . SER A 1 100 ? 29.819 10.126 -28.504 1.00 93.56 100 SER A N 1
ATOM 701 C CA . SER A 1 100 ? 30.829 10.894 -29.246 1.00 93.56 100 SER A CA 1
ATOM 702 C C . SER A 1 100 ? 31.221 12.206 -28.568 1.00 93.56 100 SER A C 1
ATOM 704 O O . SER A 1 100 ? 32.384 12.593 -28.619 1.00 93.56 100 SER A O 1
ATOM 706 N N . GLN A 1 101 ? 30.271 12.897 -27.934 1.00 93.06 101 GLN A N 1
ATOM 707 C CA . GLN A 1 101 ? 30.493 14.197 -27.303 1.00 93.06 101 GLN A CA 1
ATOM 708 C C . GLN A 1 101 ? 29.504 14.408 -26.154 1.00 93.06 101 GLN A C 1
ATOM 710 O O . GLN A 1 101 ? 28.312 14.135 -26.293 1.00 93.06 101 GLN A O 1
ATOM 715 N N . LEU A 1 102 ? 29.992 14.929 -25.026 1.00 94.19 102 LEU A N 1
ATOM 716 C CA . LEU A 1 102 ? 29.137 15.339 -23.913 1.00 94.19 102 LEU A CA 1
ATOM 717 C C . LEU A 1 102 ? 28.538 16.721 -24.171 1.00 94.19 102 LEU A C 1
ATOM 719 O O . LEU A 1 102 ? 29.231 17.621 -24.659 1.00 94.19 102 LEU A O 1
ATOM 723 N N . ALA A 1 103 ? 27.2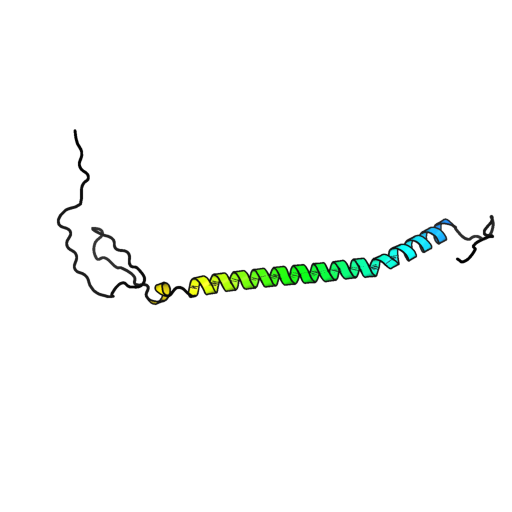67 16.878 -23.801 1.00 93.94 103 ALA A N 1
ATOM 724 C CA . ALA A 1 103 ? 26.604 18.172 -23.773 1.00 93.94 103 ALA A CA 1
ATOM 725 C C . ALA A 1 103 ? 27.272 19.076 -22.724 1.00 93.94 103 ALA A C 1
ATOM 727 O O . ALA A 1 103 ? 27.527 18.649 -21.598 1.00 93.94 103 ALA A O 1
ATOM 728 N N . GLN A 1 104 ? 27.555 20.319 -23.105 1.00 95.50 104 GLN A N 1
ATOM 729 C CA . GLN A 1 104 ? 28.168 21.333 -22.247 1.00 95.50 104 GLN A CA 1
ATOM 730 C C . GLN A 1 104 ? 27.256 22.561 -22.197 1.00 95.50 104 GLN A C 1
ATOM 732 O O . GLN A 1 104 ? 26.616 22.899 -23.193 1.00 95.50 104 GLN A O 1
ATOM 737 N N . ALA A 1 105 ? 27.186 23.222 -21.042 1.00 94.31 105 ALA A N 1
ATOM 738 C CA . ALA A 1 105 ? 26.484 24.495 -20.916 1.00 94.31 105 ALA A CA 1
ATOM 739 C C . ALA A 1 105 ? 27.340 25.632 -21.499 1.00 94.31 105 ALA A C 1
ATOM 741 O O . ALA A 1 105 ? 28.564 25.616 -21.376 1.00 94.31 105 ALA A O 1
ATOM 742 N N . GLN A 1 106 ? 26.701 26.622 -22.126 1.00 91.06 106 GLN A N 1
ATOM 743 C CA . GLN A 1 106 ? 27.391 27.813 -22.619 1.00 91.06 106 GLN A CA 1
ATOM 744 C C . GLN A 1 106 ? 27.866 28.677 -21.443 1.00 91.06 106 GLN A C 1
ATOM 746 O O . GLN A 1 106 ? 27.068 29.029 -20.575 1.00 91.06 106 GLN A O 1
ATOM 751 N N . THR A 1 107 ? 29.136 29.081 -21.467 1.00 91.56 107 THR A N 1
ATOM 752 C CA . THR A 1 107 ? 29.698 30.068 -20.536 1.00 91.56 107 THR A CA 1
ATOM 753 C C . THR A 1 107 ? 30.053 31.327 -21.317 1.00 91.56 107 THR A C 1
ATOM 755 O O . THR A 1 107 ? 30.868 31.272 -22.236 1.00 91.56 107 THR A O 1
ATOM 758 N N . LEU A 1 108 ? 29.428 32.452 -20.970 1.00 81.75 108 LEU A N 1
ATOM 759 C CA . LEU A 1 108 ? 29.811 33.774 -21.464 1.00 81.75 108 LEU A CA 1
ATOM 760 C C . LEU A 1 108 ? 30.785 34.381 -20.452 1.00 81.75 108 LEU A C 1
ATOM 762 O O . LEU A 1 108 ? 30.412 34.594 -19.299 1.00 81.75 108 LEU A O 1
ATOM 766 N N . THR A 1 109 ? 32.024 34.599 -20.881 1.00 66.62 109 THR A N 1
ATOM 767 C CA . THR A 1 109 ? 33.058 35.338 -20.141 1.00 66.62 109 THR A CA 1
ATOM 768 C C . THR A 1 109 ? 33.276 36.696 -20.769 1.00 66.62 109 THR A C 1
ATOM 770 O O . THR A 1 109 ? 33.363 36.718 -22.020 1.00 66.62 109 THR A O 1
#

Secondary structure (DSSP, 8-state):
--------S-S---HHHHHHHHHHHHHHTTHHHHHHHHHHHHHHHHHHHHHHHHHHHHHHHHHHT-HHHHS------S-TT------TTPPP-----------------

Sequence (109 aa):
MASISTLGVGSGLNLSSILDSLEAAEKSTLTPISKQQSSYTAKLSAYGTLKSALESFQTANTALNKADLFTATSTTSSSSAFSATTTGSAIAGKYTISVSQLAQAQTLT

pLDDT: mean 84.17, std 13.36, range [41.69, 96.88]

Organism: Escherichia coli (NCBI:txid562)